Protein AF-A0A1T5MB48-F1 (afdb_monomer_lite)

Structure (mmCIF, N/CA/C/O backbone):
data_AF-A0A1T5MB48-F1
#
_entry.id   AF-A0A1T5MB48-F1
#
loop_
_atom_site.group_PDB
_atom_site.id
_atom_site.type_symbol
_atom_site.label_atom_id
_atom_site.label_alt_id
_atom_site.label_comp_id
_atom_site.label_asym_id
_atom_site.label_entity_id
_atom_site.label_seq_id
_atom_site.pdbx_PDB_ins_code
_atom_site.Cartn_x
_atom_site.Cartn_y
_atom_site.Cartn_z
_atom_site.occupancy
_atom_site.B_iso_or_equiv
_atom_site.auth_seq_id
_atom_site.auth_comp_id
_atom_site.auth_asym_id
_atom_site.auth_atom_id
_atom_site.pdbx_PDB_model_num
ATOM 1 N N . MET A 1 1 ? -22.864 26.742 34.970 1.00 63.12 1 MET A N 1
ATOM 2 C CA . MET A 1 1 ? -22.464 25.331 35.219 1.00 63.12 1 MET A CA 1
ATOM 3 C C . MET A 1 1 ? -23.091 24.310 34.261 1.00 63.12 1 MET A C 1
ATOM 5 O O . MET A 1 1 ? -22.341 23.499 33.738 1.00 63.12 1 MET A O 1
ATOM 9 N N . LYS A 1 2 ? -24.410 24.321 33.979 1.00 73.19 2 LYS A N 1
ATOM 10 C CA . LYS A 1 2 ? -25.044 23.329 33.070 1.00 73.19 2 LYS A CA 1
ATOM 11 C C . LYS A 1 2 ? -24.461 23.319 31.642 1.00 73.19 2 LYS A C 1
ATOM 13 O O . LYS A 1 2 ? -24.183 22.249 31.119 1.00 73.19 2 LYS A O 1
ATOM 18 N N . LYS A 1 3 ? -24.196 24.496 31.056 1.00 76.94 3 LYS A N 1
ATOM 19 C CA . LYS A 1 3 ? -23.585 24.625 29.716 1.00 76.94 3 LYS A CA 1
ATOM 20 C C . LYS A 1 3 ? -22.176 24.015 29.638 1.00 76.94 3 LYS A C 1
ATOM 22 O O . LYS A 1 3 ? -21.885 23.289 28.701 1.00 76.94 3 LYS A O 1
ATOM 27 N N . ILE A 1 4 ? -21.348 24.238 30.665 1.00 86.00 4 ILE A N 1
ATOM 28 C CA . ILE A 1 4 ? -19.992 23.668 30.762 1.00 86.00 4 ILE A CA 1
ATOM 29 C C . ILE A 1 4 ? -20.056 22.140 30.889 1.00 86.00 4 ILE A C 1
ATOM 31 O O . ILE A 1 4 ? -19.347 21.441 30.179 1.00 86.00 4 ILE A O 1
ATOM 35 N N . LYS A 1 5 ? -20.956 21.605 31.728 1.00 85.56 5 LYS A N 1
ATOM 36 C CA . LYS A 1 5 ? -21.165 20.149 31.842 1.00 85.56 5 LYS A CA 1
ATOM 37 C C . LYS A 1 5 ? -21.592 19.520 30.510 1.00 85.56 5 LYS A C 1
ATOM 39 O O . LYS A 1 5 ? -21.078 18.470 30.152 1.00 85.56 5 LYS A O 1
ATOM 44 N N . CYS A 1 6 ? -22.487 20.177 29.770 1.00 90.31 6 CYS A N 1
ATOM 45 C CA . CYS A 1 6 ? -22.918 19.714 28.449 1.00 90.31 6 CYS A CA 1
ATOM 46 C C . CYS A 1 6 ? -21.752 19.683 27.447 1.00 90.31 6 CYS A C 1
ATOM 48 O O . CYS A 1 6 ? -21.583 18.700 26.733 1.00 90.31 6 CYS A O 1
ATOM 50 N N . LEU A 1 7 ? -20.900 20.715 27.458 1.00 92.88 7 LEU A N 1
ATOM 51 C CA . LEU A 1 7 ? -19.705 20.778 26.615 1.00 92.88 7 LEU A CA 1
ATOM 52 C C . LEU A 1 7 ? -18.729 19.626 26.910 1.00 92.88 7 LEU A C 1
ATOM 54 O O . LEU A 1 7 ? -18.236 18.997 25.981 1.00 92.88 7 LEU A O 1
ATOM 58 N N . PHE A 1 8 ? -18.494 19.305 28.187 1.00 93.56 8 PHE A N 1
ATOM 59 C CA . PHE A 1 8 ? -17.654 18.162 28.566 1.00 93.56 8 PHE A CA 1
ATOM 60 C C . PHE A 1 8 ? -18.238 16.823 28.107 1.00 93.56 8 PHE A C 1
ATOM 62 O O . PHE A 1 8 ? -17.498 15.980 27.611 1.00 93.56 8 PHE A O 1
ATOM 69 N N . ILE A 1 9 ? -19.553 16.629 28.233 1.00 94.06 9 ILE A N 1
ATOM 70 C CA . ILE A 1 9 ? -20.221 15.408 27.758 1.00 94.06 9 ILE A CA 1
ATOM 71 C C . ILE A 1 9 ? -20.072 15.273 26.238 1.00 94.06 9 ILE A C 1
ATOM 73 O O . ILE A 1 9 ? -19.702 14.204 25.758 1.00 94.06 9 ILE A O 1
ATOM 77 N N . LEU A 1 10 ? -20.294 16.359 25.491 1.00 95.12 10 LEU A N 1
ATOM 78 C CA . LEU A 1 10 ? -20.080 16.405 24.042 1.00 95.12 10 LEU A CA 1
ATOM 79 C C . LEU A 1 10 ? -18.634 16.069 23.670 1.00 95.12 10 LEU A C 1
ATOM 81 O O . LEU A 1 10 ? -18.414 15.266 22.772 1.00 95.12 10 LEU A O 1
ATOM 85 N N . LEU A 1 11 ? -17.652 16.628 24.382 1.00 95.88 11 LEU A N 1
ATOM 86 C CA . LEU A 1 11 ? -16.237 16.340 24.146 1.00 95.88 11 LEU A CA 1
ATOM 87 C C . LEU A 1 11 ? -15.920 14.853 24.362 1.00 95.88 11 LEU A C 1
ATOM 89 O O . LEU A 1 11 ? -15.302 14.230 23.503 1.00 95.88 11 LEU A O 1
ATOM 93 N N . ILE A 1 12 ? -16.368 14.278 25.483 1.00 95.75 12 ILE A N 1
ATOM 94 C CA . ILE A 1 12 ? -16.168 12.855 25.800 1.00 95.75 12 ILE A CA 1
ATOM 95 C C . ILE A 1 12 ? -16.798 11.979 24.715 1.00 95.75 12 ILE A C 1
ATOM 97 O O . ILE A 1 12 ? -16.170 11.029 24.249 1.00 95.75 12 ILE A O 1
ATOM 101 N N . PHE A 1 13 ? -18.012 12.316 24.279 1.00 96.38 13 PHE A N 1
ATOM 102 C CA . PHE A 1 13 ? -18.705 11.574 23.233 1.00 96.38 13 PHE A CA 1
ATOM 103 C C . PHE A 1 13 ? -17.976 11.656 21.886 1.00 96.38 13 PHE A C 1
ATOM 105 O O . PHE A 1 13 ? -17.786 10.635 21.232 1.00 96.38 13 PHE A O 1
ATOM 112 N N . SER A 1 14 ? -17.490 12.838 21.503 1.00 94.81 14 SER A N 1
ATOM 113 C CA . SER A 1 14 ? -16.680 13.016 20.295 1.00 94.81 14 SER A CA 1
ATOM 114 C C . SER A 1 14 ? -15.390 12.194 20.343 1.00 94.81 14 SER A C 1
ATOM 116 O O . SER A 1 14 ? -15.054 11.532 19.365 1.00 94.81 14 SER A O 1
ATOM 118 N N . ILE A 1 15 ? -14.693 12.170 21.484 1.00 95.69 15 ILE A N 1
ATOM 119 C CA . ILE A 1 15 ? -13.482 11.352 21.666 1.00 95.69 15 ILE A CA 1
ATOM 120 C C . ILE A 1 15 ? -13.813 9.858 21.538 1.00 95.69 15 ILE A C 1
ATOM 122 O O . ILE A 1 15 ? -13.093 9.129 20.857 1.00 95.69 15 ILE A O 1
ATOM 126 N N . LEU A 1 16 ? -14.915 9.403 22.142 1.00 95.38 16 LEU A N 1
ATOM 127 C CA . LEU A 1 16 ? -15.376 8.015 22.039 1.00 95.38 16 LEU A CA 1
ATOM 128 C C . LEU A 1 16 ? -15.724 7.627 20.598 1.00 95.38 16 LEU A C 1
ATOM 130 O O . LEU A 1 16 ? -15.358 6.538 20.162 1.00 95.38 16 LEU A O 1
ATOM 134 N N . LEU A 1 17 ? -16.389 8.510 19.850 1.00 94.75 17 LEU A N 1
ATOM 135 C CA . LEU A 1 17 ? -16.708 8.284 18.441 1.00 94.75 17 LEU A CA 1
ATOM 136 C C . LEU A 1 17 ? -15.447 8.167 17.583 1.00 94.75 17 LEU A C 1
ATOM 138 O O . LEU A 1 17 ? -15.344 7.236 16.787 1.00 94.75 17 LEU A O 1
ATOM 142 N N . VAL A 1 18 ? -14.478 9.067 17.772 1.00 93.00 18 VAL A N 1
ATOM 143 C CA . VAL A 1 18 ? -13.187 9.012 17.067 1.00 93.00 18 VAL A CA 1
ATOM 144 C C . VAL A 1 18 ? -12.454 7.716 17.403 1.00 93.00 18 VAL A C 1
ATOM 146 O O . VAL A 1 18 ? -11.999 7.013 16.502 1.00 93.00 18 VAL A O 1
ATOM 149 N N . TYR A 1 19 ? -12.402 7.348 18.685 1.00 92.06 19 TYR A N 1
ATOM 150 C CA . TYR A 1 19 ? -11.792 6.096 19.124 1.00 92.06 19 TYR A CA 1
ATOM 151 C C . TYR A 1 19 ? -12.468 4.876 18.487 1.00 92.06 19 TYR A C 1
ATOM 153 O O . TYR A 1 19 ? -11.786 3.977 17.992 1.00 92.06 19 TYR A O 1
ATOM 161 N N . PHE A 1 20 ? -13.802 4.843 18.473 1.00 91.44 20 PHE A N 1
ATOM 162 C CA . PHE A 1 20 ? -14.561 3.740 17.895 1.00 91.44 20 PHE A CA 1
ATOM 163 C C . PHE A 1 20 ? -14.353 3.638 16.380 1.00 91.44 20 PHE A C 1
ATOM 165 O O . PHE A 1 20 ? -14.173 2.540 15.848 1.00 91.44 20 PHE A O 1
ATOM 172 N N . TYR A 1 21 ? -14.318 4.777 15.691 1.00 90.50 21 TYR A N 1
ATOM 173 C CA . TYR A 1 21 ? -14.045 4.830 14.264 1.00 90.50 21 TYR A CA 1
ATOM 174 C C . TYR A 1 21 ? -12.657 4.269 13.933 1.00 90.50 21 TYR A C 1
ATOM 176 O O . TYR A 1 21 ? -12.562 3.297 13.181 1.00 90.50 21 TYR A O 1
ATOM 184 N N . GLU A 1 22 ? -11.606 4.818 14.549 1.00 86.75 22 GLU A N 1
ATOM 185 C CA . GLU A 1 22 ? -10.210 4.453 14.268 1.00 86.75 22 GLU A CA 1
ATOM 186 C C . GLU A 1 22 ? -9.898 2.992 14.640 1.00 86.75 22 GLU A C 1
ATOM 188 O O . GLU A 1 22 ? -9.093 2.344 13.976 1.00 86.75 22 GLU A O 1
ATOM 193 N N . ASN A 1 23 ? -10.556 2.424 15.6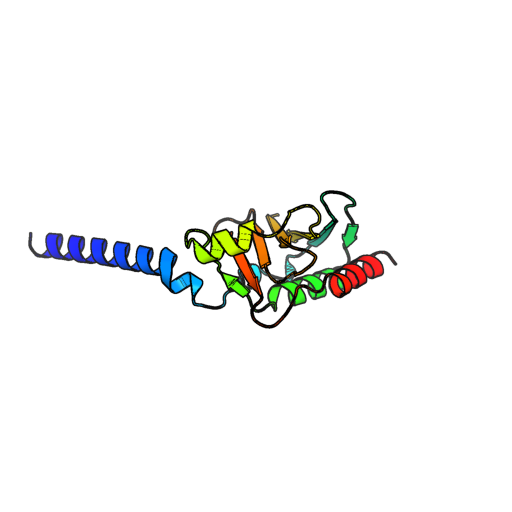61 1.00 86.19 23 ASN A N 1
ATOM 194 C CA . ASN A 1 23 ? -10.279 1.051 16.108 1.00 86.19 23 ASN A CA 1
ATOM 195 C C . ASN A 1 23 ? -11.183 -0.024 15.483 1.00 86.19 23 ASN A C 1
ATOM 197 O O . ASN A 1 23 ? -10.782 -1.194 15.420 1.00 86.19 23 ASN A O 1
ATOM 201 N N . HIS A 1 24 ? -12.384 0.333 15.016 1.00 86.19 24 HIS A N 1
ATOM 202 C CA . HIS A 1 24 ? -13.377 -0.644 14.559 1.00 86.19 24 HIS A CA 1
ATOM 203 C C . HIS A 1 24 ? -13.890 -0.375 13.149 1.00 86.19 24 HIS A C 1
ATOM 205 O O . HIS A 1 24 ? -13.757 -1.255 12.299 1.00 86.19 24 HIS A O 1
ATOM 211 N N . ILE A 1 25 ? -14.474 0.801 12.903 1.00 87.88 25 ILE A N 1
ATOM 212 C CA . ILE A 1 25 ? -15.168 1.092 11.639 1.00 87.88 25 ILE A CA 1
ATOM 213 C C . ILE A 1 25 ? -14.175 1.191 10.480 1.00 87.88 25 ILE A C 1
ATOM 215 O O . ILE A 1 25 ? -14.426 0.614 9.425 1.00 87.88 25 ILE A O 1
ATOM 219 N N . TYR A 1 26 ? -13.035 1.854 10.691 1.00 88.38 26 TYR A N 1
ATOM 220 C CA . TYR A 1 26 ? -12.006 2.061 9.668 1.00 88.38 26 TYR A CA 1
ATOM 221 C C . TYR A 1 26 ? -11.614 0.759 8.951 1.00 88.38 26 TYR A C 1
ATOM 223 O O . TYR A 1 26 ? -11.570 0.695 7.728 1.00 88.38 26 TYR A O 1
ATOM 231 N N . TYR A 1 27 ? -11.439 -0.325 9.708 1.00 88.88 27 TYR A N 1
ATOM 232 C CA . TYR A 1 27 ? -11.018 -1.628 9.184 1.00 88.88 27 TYR A CA 1
ATOM 233 C C . TYR A 1 27 ? -12.111 -2.410 8.434 1.00 88.88 27 TYR A C 1
ATOM 235 O O . TYR A 1 27 ? -11.866 -3.524 7.967 1.00 88.88 27 TYR A O 1
ATOM 243 N N . LEU A 1 28 ? -13.331 -1.876 8.351 1.00 87.94 28 LEU A N 1
ATOM 244 C CA . LEU A 1 28 ? -14.438 -2.475 7.601 1.00 87.94 28 LEU A CA 1
ATOM 245 C C . LEU A 1 28 ? -14.596 -1.860 6.205 1.00 87.94 28 LEU A C 1
ATOM 247 O O . LEU A 1 28 ? -15.196 -2.489 5.333 1.00 87.94 28 LEU A O 1
ATOM 251 N N . ILE A 1 29 ? -14.052 -0.663 5.987 1.00 89.94 29 ILE A N 1
ATOM 252 C CA . ILE A 1 29 ? -14.231 0.118 4.764 1.00 89.94 29 ILE A CA 1
ATOM 253 C C . ILE A 1 29 ? -13.032 -0.136 3.833 1.00 89.94 29 ILE A C 1
ATOM 255 O O . ILE A 1 29 ? -11.892 -0.041 4.288 1.00 89.94 29 ILE A O 1
ATOM 259 N N . PRO A 1 30 ? -13.243 -0.485 2.548 1.00 92.81 30 PRO A N 1
ATOM 260 C CA . PRO A 1 30 ? -12.163 -0.493 1.567 1.00 92.81 30 PRO A CA 1
ATOM 261 C C . PRO A 1 30 ? -11.521 0.893 1.450 1.00 92.81 30 PRO A C 1
ATOM 263 O O . PRO A 1 30 ? -12.221 1.895 1.324 1.00 92.81 30 PRO A O 1
ATOM 266 N N . TYR A 1 31 ? -10.198 0.947 1.522 1.00 93.06 31 TYR A N 1
ATOM 267 C CA . TYR A 1 31 ? -9.430 2.182 1.500 1.00 93.06 31 TYR A CA 1
ATOM 268 C C . TYR A 1 31 ? -8.006 1.898 1.021 1.00 93.06 31 TYR A C 1
ATOM 270 O O . TYR A 1 31 ? -7.309 1.062 1.606 1.00 93.06 31 TYR A O 1
ATOM 278 N N . ASN A 1 32 ? -7.582 2.612 -0.025 1.00 94.38 32 ASN A N 1
ATOM 279 C CA . ASN A 1 32 ? -6.213 2.607 -0.514 1.00 94.38 32 ASN A CA 1
ATOM 280 C C . ASN A 1 32 ? -5.550 3.956 -0.173 1.00 94.38 32 ASN A C 1
ATOM 282 O O . ASN A 1 32 ? -5.955 4.985 -0.712 1.00 94.38 32 ASN A O 1
ATOM 286 N N . PRO A 1 33 ? -4.517 3.994 0.688 1.00 93.50 33 PRO A N 1
ATOM 287 C CA . PRO A 1 33 ? -3.887 5.255 1.089 1.00 93.50 33 PRO A CA 1
ATOM 288 C C . PRO A 1 33 ? -3.161 5.966 -0.068 1.00 93.50 33 PRO A C 1
ATOM 290 O O . PRO A 1 33 ? -2.805 7.137 0.049 1.00 93.50 33 PRO A O 1
ATOM 293 N N . LEU A 1 34 ? -2.944 5.286 -1.200 1.00 93.88 34 LEU A N 1
ATOM 294 C CA . LEU A 1 34 ? -2.374 5.890 -2.404 1.00 93.88 34 LEU A CA 1
ATOM 295 C C . LEU A 1 34 ? -3.354 6.830 -3.122 1.00 93.88 34 LEU A C 1
ATOM 297 O O . LEU A 1 34 ? -2.909 7.651 -3.921 1.00 93.88 34 LEU A O 1
ATOM 301 N N . ASP A 1 35 ? -4.658 6.752 -2.833 1.00 92.69 35 ASP A N 1
ATOM 302 C CA . ASP A 1 35 ? -5.666 7.628 -3.444 1.00 92.69 35 ASP A CA 1
ATOM 303 C C . ASP A 1 35 ? -5.498 9.105 -3.080 1.00 92.69 35 ASP A C 1
ATOM 305 O O . ASP A 1 35 ? -5.943 9.983 -3.819 1.00 92.69 35 ASP A O 1
ATOM 309 N N . GLU A 1 36 ? -4.823 9.379 -1.966 1.00 88.31 36 GLU A N 1
ATOM 310 C CA . GLU A 1 36 ? -4.531 10.726 -1.469 1.00 88.31 36 GLU A CA 1
ATOM 311 C C . GLU A 1 36 ? -3.253 11.328 -2.081 1.00 88.31 36 GLU A C 1
ATOM 313 O O . GLU A 1 36 ? -2.793 12.403 -1.669 1.00 88.31 36 GLU A O 1
ATOM 318 N N . LEU A 1 37 ? -2.623 10.615 -3.016 1.00 90.69 37 LEU A N 1
ATOM 319 C CA . LEU A 1 37 ? -1.369 11.013 -3.637 1.00 90.69 37 LEU A CA 1
ATOM 320 C C . LEU A 1 37 ? -1.577 11.419 -5.093 1.00 90.69 37 LEU A C 1
ATOM 322 O O . LEU A 1 37 ? -2.378 10.840 -5.827 1.00 90.69 37 LEU A O 1
ATOM 326 N N . ASP A 1 38 ? -0.800 12.415 -5.500 1.00 84.94 38 ASP A N 1
ATOM 327 C CA . ASP A 1 38 ? -0.786 12.917 -6.863 1.00 84.94 38 ASP A CA 1
ATOM 328 C C . ASP A 1 38 ? 0.238 12.142 -7.701 1.00 84.94 38 ASP A C 1
ATOM 330 O O . ASP A 1 38 ? 1.436 12.143 -7.392 1.00 84.94 38 ASP A O 1
ATOM 334 N N . SER A 1 39 ? -0.242 11.492 -8.764 1.00 82.06 39 SER A N 1
ATOM 335 C CA . SER A 1 39 ? 0.593 10.752 -9.713 1.00 82.06 39 SER A CA 1
ATOM 336 C C . SER A 1 39 ? 1.591 11.642 -10.436 1.00 82.06 39 SER A C 1
ATOM 338 O O . SER A 1 39 ? 2.670 11.168 -10.785 1.00 82.06 39 SER A O 1
ATOM 340 N N . ASP A 1 40 ? 1.260 12.915 -10.633 1.00 81.94 40 ASP A N 1
ATOM 341 C CA . ASP A 1 40 ? 2.058 13.837 -11.444 1.00 81.94 40 ASP A CA 1
ATOM 342 C C . ASP A 1 40 ? 3.348 14.235 -10.723 1.00 81.94 40 ASP A C 1
ATOM 344 O O . ASP A 1 40 ? 4.327 14.658 -11.335 1.00 81.94 40 ASP A O 1
ATOM 348 N N . THR A 1 41 ? 3.374 14.029 -9.405 1.00 84.94 41 THR A N 1
ATOM 349 C CA . THR A 1 41 ? 4.554 14.251 -8.570 1.00 84.94 41 THR A CA 1
ATOM 350 C C . THR A 1 41 ? 5.448 13.017 -8.455 1.00 84.94 41 THR A C 1
ATOM 352 O O . THR A 1 41 ? 6.483 13.093 -7.798 1.00 84.94 41 THR A O 1
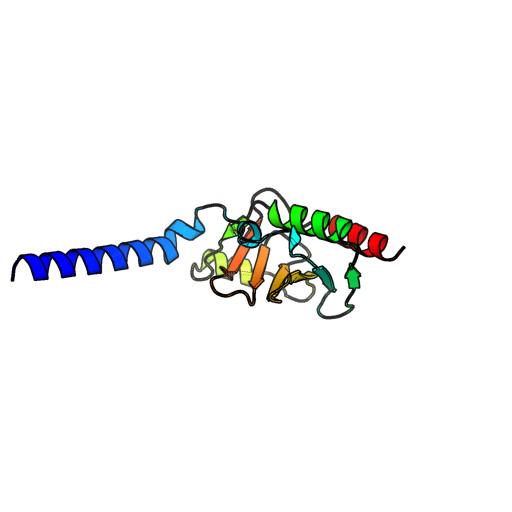ATOM 355 N N . LEU A 1 42 ? 5.091 11.876 -9.061 1.00 88.19 42 LEU A N 1
ATOM 356 C CA . LEU A 1 42 ? 5.891 10.653 -9.000 1.00 88.19 42 LEU A CA 1
ATOM 357 C C . LEU A 1 42 ? 7.116 10.742 -9.915 1.00 88.19 42 LEU A C 1
ATOM 359 O O . LEU A 1 42 ? 7.015 10.794 -11.138 1.00 88.19 42 LEU A O 1
ATOM 363 N N . VAL A 1 43 ? 8.294 10.657 -9.310 1.00 86.69 43 VAL A N 1
ATOM 364 C CA . VAL A 1 43 ? 9.577 10.815 -9.997 1.00 86.69 43 VAL A CA 1
ATOM 365 C C . VAL A 1 43 ? 10.191 9.464 -10.342 1.00 86.69 43 VAL A C 1
ATOM 367 O O . VAL A 1 43 ? 10.636 9.245 -11.466 1.00 86.69 43 VAL A O 1
ATOM 370 N N . THR A 1 44 ? 10.259 8.549 -9.373 1.00 88.06 44 THR A N 1
ATOM 371 C CA . THR A 1 44 ? 10.980 7.277 -9.537 1.00 88.06 44 THR A CA 1
ATOM 372 C C . THR A 1 44 ? 10.255 6.134 -8.842 1.00 88.06 44 THR A C 1
ATOM 374 O O . THR A 1 44 ? 9.803 6.275 -7.706 1.00 88.06 44 THR A O 1
ATOM 377 N N . CYS A 1 45 ? 10.215 4.972 -9.496 1.00 88.69 45 CYS A N 1
ATOM 378 C CA . CYS A 1 45 ? 9.812 3.712 -8.882 1.00 88.69 45 CYS A CA 1
ATOM 379 C C . CYS A 1 45 ? 11.033 2.803 -8.703 1.00 88.69 45 CYS A C 1
ATOM 381 O O . CYS A 1 45 ? 11.771 2.538 -9.653 1.00 88.69 45 CYS A O 1
ATOM 383 N N . TYR A 1 46 ? 11.243 2.311 -7.487 1.00 88.00 46 TYR A N 1
ATOM 384 C CA . TYR A 1 46 ? 12.283 1.353 -7.127 1.00 88.00 46 TYR A CA 1
ATOM 385 C C . TYR A 1 46 ? 11.650 0.020 -6.736 1.00 88.00 46 TYR A C 1
ATOM 387 O O . TYR A 1 46 ? 10.658 0.010 -6.014 1.00 88.00 46 TYR A O 1
ATOM 395 N N . VAL A 1 47 ? 12.277 -1.086 -7.127 1.00 85.94 47 VAL A N 1
ATOM 396 C CA . VAL A 1 47 ? 11.917 -2.443 -6.699 1.00 85.94 47 VAL A CA 1
ATOM 397 C C . VAL A 1 47 ? 13.101 -3.111 -6.029 1.00 85.94 47 VAL A C 1
ATOM 399 O O . VAL A 1 47 ? 14.242 -2.961 -6.475 1.00 85.94 47 VAL A O 1
ATOM 402 N N . ARG A 1 48 ? 12.814 -3.841 -4.953 1.00 82.94 48 ARG A N 1
ATOM 403 C CA . ARG A 1 48 ? 13.740 -4.732 -4.256 1.00 82.94 48 ARG A CA 1
ATOM 404 C C . ARG A 1 48 ? 13.100 -6.097 -4.073 1.00 82.94 48 ARG A C 1
ATOM 406 O O . ARG A 1 48 ? 11.903 -6.180 -3.799 1.00 82.94 48 ARG A O 1
ATOM 413 N N . VAL A 1 49 ? 13.917 -7.140 -4.164 1.00 76.56 49 VAL A N 1
ATOM 414 C CA . VAL A 1 49 ? 13.510 -8.520 -3.889 1.00 76.56 49 VAL A CA 1
ATOM 415 C C . VAL A 1 49 ? 14.376 -9.025 -2.746 1.00 76.56 49 VAL A C 1
ATOM 417 O O . VAL A 1 49 ? 15.592 -9.087 -2.877 1.00 76.56 49 VAL A O 1
ATOM 420 N N . ASN A 1 50 ? 13.775 -9.357 -1.606 1.00 70.75 50 ASN A N 1
ATOM 421 C CA . ASN A 1 50 ? 14.490 -9.875 -0.426 1.00 70.75 50 ASN A CA 1
ATOM 422 C C . ASN A 1 50 ? 15.559 -8.918 0.122 1.00 70.75 50 ASN A C 1
ATOM 424 O O . ASN A 1 50 ? 16.590 -9.350 0.624 1.00 70.75 50 ASN A O 1
ATOM 428 N N . GLY A 1 51 ? 15.353 -7.608 -0.028 1.00 65.38 51 GLY A N 1
ATOM 429 C CA . GLY A 1 51 ? 16.343 -6.595 0.349 1.00 65.38 51 GLY A CA 1
ATOM 430 C C . GLY A 1 51 ? 17.496 -6.417 -0.649 1.00 65.38 51 GLY A C 1
ATOM 431 O O . GLY A 1 51 ? 18.093 -5.338 -0.666 1.00 65.38 51 GLY A O 1
ATOM 432 N N . ASP A 1 52 ? 17.726 -7.386 -1.536 1.00 59.94 52 ASP A N 1
ATOM 433 C CA . ASP A 1 52 ? 18.778 -7.371 -2.548 1.00 59.94 52 ASP A CA 1
ATOM 434 C C . ASP A 1 52 ? 18.248 -6.998 -3.945 1.00 59.94 52 ASP A C 1
ATOM 436 O O . ASP A 1 52 ? 17.063 -7.096 -4.261 1.00 59.94 52 ASP A O 1
ATOM 440 N N . SER A 1 53 ? 19.155 -6.519 -4.801 1.00 59.34 53 SER A N 1
ATOM 441 C CA . SER A 1 53 ? 18.888 -6.058 -6.176 1.00 59.34 53 SER A CA 1
ATOM 442 C C . SER A 1 53 ? 17.885 -4.901 -6.285 1.00 59.34 53 SER A C 1
ATOM 444 O O . SER A 1 53 ? 16.676 -5.078 -6.411 1.00 59.34 53 SER A O 1
ATOM 446 N N . LYS A 1 54 ? 18.410 -3.669 -6.308 1.00 71.75 54 LYS A N 1
ATOM 447 C CA . LYS A 1 54 ? 17.619 -2.456 -6.552 1.00 71.75 54 LYS A CA 1
ATOM 448 C C . LYS A 1 54 ? 17.491 -2.208 -8.054 1.00 71.75 54 LYS A C 1
ATOM 450 O O . LYS A 1 54 ? 18.403 -1.653 -8.665 1.00 71.75 54 LYS A O 1
ATOM 455 N N . ILE A 1 55 ? 16.353 -2.565 -8.638 1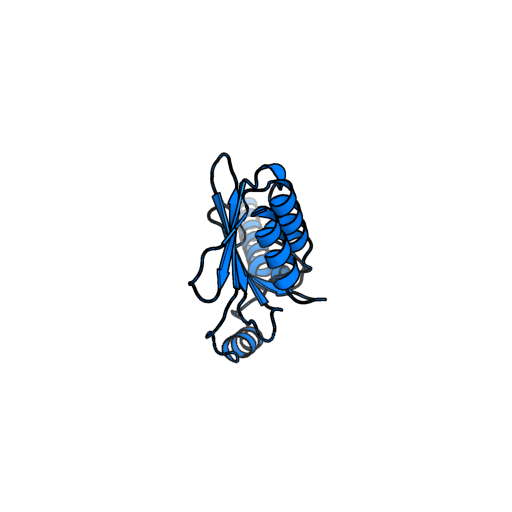.00 80.25 55 ILE A N 1
ATOM 456 C CA . ILE A 1 55 ? 15.997 -2.123 -9.990 1.00 80.25 55 ILE A CA 1
ATOM 457 C C . ILE A 1 55 ? 15.167 -0.839 -9.872 1.00 80.25 55 ILE A C 1
ATOM 459 O O . ILE A 1 55 ? 14.441 -0.655 -8.896 1.00 80.25 55 ILE A O 1
ATOM 463 N N . LYS A 1 56 ? 15.309 0.095 -10.817 1.00 85.31 56 LYS A N 1
ATOM 464 C CA . LYS A 1 56 ? 14.567 1.360 -10.815 1.00 85.31 56 LYS A CA 1
ATOM 465 C C . LYS A 1 56 ? 14.091 1.750 -12.207 1.00 85.31 56 LYS A C 1
ATOM 467 O O . LYS A 1 56 ? 14.801 1.488 -13.174 1.00 85.31 56 LYS A O 1
ATOM 472 N N . SER A 1 57 ? 12.935 2.403 -12.263 1.00 83.88 57 SER A N 1
ATOM 473 C CA . SER A 1 57 ? 12.399 3.071 -13.447 1.00 83.88 57 SER A CA 1
ATOM 474 C C . SER A 1 57 ? 12.399 4.582 -13.228 1.00 83.88 57 SER A C 1
ATOM 476 O O . SER A 1 57 ? 11.826 5.090 -12.259 1.00 83.88 57 SER A O 1
ATOM 478 N N . HIS A 1 58 ? 13.037 5.298 -14.151 1.00 84.00 58 HIS A N 1
ATOM 479 C CA . HIS A 1 58 ? 12.954 6.757 -14.265 1.00 84.00 58 HIS A CA 1
ATOM 480 C C . HIS A 1 58 ? 12.031 7.194 -15.409 1.00 84.00 58 HIS A C 1
ATOM 482 O O . HIS A 1 58 ? 11.883 8.388 -15.644 1.00 84.00 58 HIS A O 1
ATOM 488 N N . ASN A 1 59 ? 11.424 6.246 -16.130 1.00 90.00 59 ASN A N 1
ATOM 489 C CA . ASN A 1 59 ? 10.509 6.554 -17.219 1.00 90.00 59 ASN A CA 1
ATOM 490 C C . ASN A 1 59 ? 9.171 7.046 -16.629 1.00 90.00 59 ASN A C 1
ATOM 492 O O . ASN A 1 59 ? 8.509 6.267 -15.935 1.00 90.00 59 ASN A O 1
ATOM 496 N N . PRO A 1 60 ? 8.749 8.297 -16.896 1.00 87.56 60 PRO A N 1
ATOM 497 C CA . PRO A 1 60 ? 7.535 8.853 -16.300 1.00 87.56 60 PRO A CA 1
ATOM 498 C C . PRO A 1 60 ? 6.264 8.081 -16.670 1.00 87.56 60 PRO A C 1
ATOM 500 O O . PRO A 1 60 ? 5.411 7.869 -15.813 1.00 87.56 60 PRO A O 1
ATOM 503 N N . ASN A 1 61 ? 6.160 7.590 -17.911 1.00 90.50 61 ASN A N 1
ATOM 504 C CA . ASN A 1 61 ? 4.994 6.830 -18.369 1.00 90.50 61 ASN A CA 1
ATOM 505 C C . ASN A 1 61 ? 4.889 5.491 -17.635 1.00 90.50 61 ASN A C 1
ATOM 507 O O . ASN A 1 61 ? 3.824 5.147 -17.124 1.00 90.50 61 ASN A O 1
ATOM 511 N N . ASN A 1 62 ? 5.999 4.759 -17.520 1.00 91.06 62 ASN A N 1
ATOM 512 C CA . ASN A 1 62 ? 6.006 3.485 -16.801 1.00 91.06 62 ASN A CA 1
ATOM 513 C C . ASN A 1 62 ? 5.748 3.712 -15.309 1.00 91.06 62 ASN A C 1
ATOM 515 O O . ASN A 1 62 ? 4.963 2.983 -14.713 1.00 91.06 62 ASN A O 1
ATOM 519 N N . ASN A 1 63 ? 6.321 4.760 -14.714 1.00 90.81 63 ASN A N 1
ATOM 520 C CA . ASN A 1 63 ? 6.059 5.115 -13.320 1.00 90.81 63 ASN A CA 1
ATOM 521 C C . ASN A 1 63 ? 4.575 5.436 -13.084 1.00 90.81 63 ASN A C 1
ATOM 523 O O . ASN A 1 63 ? 3.992 4.927 -12.126 1.00 90.81 63 ASN A O 1
ATOM 527 N N . ALA A 1 64 ? 3.941 6.198 -13.980 1.00 90.81 64 ALA A N 1
ATOM 528 C CA . ALA A 1 64 ? 2.512 6.494 -13.913 1.00 90.81 64 ALA A CA 1
ATOM 529 C C . ALA A 1 64 ? 1.651 5.225 -14.034 1.00 90.81 64 ALA A C 1
ATOM 531 O O . ALA A 1 64 ? 0.693 5.060 -13.279 1.00 90.81 64 ALA A O 1
ATOM 532 N N . LEU A 1 65 ? 2.007 4.297 -14.931 1.00 93.19 65 LEU A N 1
ATOM 533 C CA . LEU A 1 65 ? 1.317 3.010 -15.078 1.00 93.19 65 LEU A CA 1
ATOM 534 C C . LEU A 1 65 ? 1.453 2.132 -13.830 1.00 93.19 65 LEU A C 1
ATOM 536 O O . LEU A 1 65 ? 0.459 1.561 -13.377 1.00 93.19 65 LEU A O 1
ATOM 540 N N . ILE A 1 66 ? 2.654 2.054 -13.254 1.00 91.88 66 ILE A N 1
ATOM 541 C CA . ILE A 1 66 ? 2.920 1.302 -12.021 1.00 91.88 66 ILE A CA 1
ATOM 542 C C . ILE A 1 66 ? 2.112 1.891 -10.865 1.00 91.88 66 ILE A C 1
ATOM 544 O O . ILE A 1 66 ? 1.419 1.167 -10.154 1.00 91.88 66 ILE A O 1
ATOM 548 N N . PHE A 1 67 ? 2.153 3.211 -10.688 1.00 93.06 67 PHE A N 1
ATOM 549 C CA . PHE A 1 67 ? 1.424 3.863 -9.609 1.00 93.06 67 PHE A CA 1
ATOM 550 C C . PHE A 1 67 ? -0.087 3.751 -9.774 1.00 93.06 67 PHE A C 1
ATOM 552 O O . PHE A 1 67 ? -0.776 3.433 -8.809 1.00 93.06 67 PHE A O 1
ATOM 559 N N . LYS A 1 68 ? -0.605 3.917 -10.996 1.00 93.56 68 LYS A N 1
ATOM 560 C CA . LYS A 1 68 ? -2.023 3.697 -11.300 1.00 93.56 68 LYS A CA 1
ATOM 561 C C . LYS A 1 68 ? -2.451 2.272 -10.962 1.00 93.56 68 LYS A C 1
ATOM 563 O O . LYS A 1 68 ? -3.514 2.083 -10.380 1.00 93.56 68 LYS A O 1
ATOM 568 N N . TYR A 1 69 ? -1.629 1.283 -11.300 1.00 93.81 69 TYR A N 1
ATOM 569 C CA . TYR A 1 69 ? -1.888 -0.107 -10.947 1.00 93.81 69 TYR A CA 1
ATOM 570 C C . TYR A 1 69 ? -1.969 -0.303 -9.424 1.00 93.81 69 TYR A C 1
ATOM 572 O O . TYR A 1 69 ? -2.982 -0.792 -8.931 1.00 93.81 69 TYR A O 1
ATOM 580 N N . LEU A 1 70 ? -0.960 0.158 -8.676 1.00 93.06 70 LEU A N 1
ATOM 581 C CA . LEU A 1 70 ? -0.908 0.028 -7.212 1.00 93.06 70 LEU A CA 1
ATOM 582 C C . LEU A 1 70 ? -2.052 0.781 -6.512 1.00 93.06 70 LEU A C 1
ATOM 584 O O . LEU A 1 70 ? -2.625 0.292 -5.538 1.00 93.06 70 LEU A O 1
ATOM 588 N N . ARG A 1 71 ? -2.409 1.963 -7.021 1.00 93.88 71 ARG A N 1
ATOM 589 C CA . ARG A 1 71 ? -3.523 2.782 -6.528 1.00 93.88 71 ARG A CA 1
ATOM 590 C C . ARG A 1 71 ? -4.884 2.126 -6.770 1.00 93.88 71 ARG A C 1
ATOM 592 O O . ARG A 1 71 ? -5.768 2.229 -5.931 1.00 93.88 71 ARG A O 1
ATOM 599 N N . ASN A 1 72 ? -5.045 1.409 -7.877 1.00 94.44 72 ASN A N 1
ATOM 600 C CA . ASN A 1 72 ? -6.306 0.749 -8.215 1.00 94.44 72 ASN A CA 1
ATOM 601 C C . ASN A 1 72 ? -6.514 -0.595 -7.500 1.00 94.44 72 ASN A C 1
ATOM 603 O O . ASN A 1 72 ? -7.552 -1.227 -7.692 1.00 94.44 72 ASN A O 1
ATOM 607 N N . LEU A 1 73 ? -5.558 -1.046 -6.680 1.00 93.19 73 LEU A N 1
ATOM 608 C CA . LEU A 1 73 ? -5.754 -2.227 -5.847 1.00 93.19 73 LEU A CA 1
ATOM 609 C C . LEU A 1 73 ? -6.896 -1.986 -4.856 1.00 93.19 73 LEU A C 1
ATOM 611 O O . LEU A 1 73 ? -6.922 -0.986 -4.135 1.00 93.19 73 LEU A O 1
ATOM 615 N N . ASN A 1 74 ? -7.820 -2.941 -4.787 1.00 94.75 74 ASN A N 1
ATOM 616 C CA . ASN A 1 74 ? -8.930 -2.909 -3.848 1.00 94.75 74 ASN A CA 1
ATOM 617 C C . ASN A 1 74 ? -8.460 -3.374 -2.467 1.00 94.75 74 ASN A C 1
ATOM 619 O O . ASN A 1 74 ? -8.410 -4.573 -2.164 1.00 94.75 74 ASN A O 1
ATOM 623 N N . LEU A 1 75 ? -8.067 -2.405 -1.647 1.00 94.62 75 LEU A N 1
ATOM 624 C CA . LEU A 1 75 ? -7.454 -2.638 -0.348 1.00 94.62 75 LEU A CA 1
ATOM 625 C C . LEU A 1 75 ? -8.463 -2.504 0.788 1.00 94.62 75 LEU A C 1
ATOM 627 O O . LEU A 1 75 ? -9.292 -1.600 0.807 1.00 94.62 75 LEU A O 1
ATOM 631 N N . ARG A 1 76 ? -8.346 -3.371 1.794 1.00 93.88 76 ARG A N 1
ATOM 632 C CA . ARG A 1 76 ? -8.993 -3.206 3.099 1.00 93.88 76 ARG A CA 1
ATOM 633 C C . ARG A 1 76 ? -7.938 -3.086 4.192 1.00 93.88 76 ARG A C 1
ATOM 635 O O . ARG A 1 76 ? -7.103 -3.989 4.288 1.00 93.88 76 ARG A O 1
ATOM 642 N N . PRO A 1 77 ? -7.998 -2.064 5.060 1.00 93.31 77 PRO A N 1
ATOM 643 C CA . PRO A 1 77 ? -7.109 -1.980 6.208 1.00 93.31 77 PRO A CA 1
ATOM 644 C C . PRO A 1 77 ? -7.252 -3.201 7.124 1.00 93.31 77 PRO A C 1
ATOM 646 O O . PRO A 1 77 ? -8.354 -3.693 7.382 1.00 93.31 77 PRO A O 1
ATOM 649 N N . LEU A 1 78 ? -6.137 -3.671 7.672 1.00 89.50 78 LEU A N 1
ATOM 650 C CA . LEU A 1 78 ? -6.084 -4.810 8.580 1.00 89.50 78 LEU A CA 1
ATOM 651 C C . LEU A 1 78 ? -5.747 -4.378 9.996 1.00 89.50 78 LEU A C 1
ATOM 653 O O . LEU A 1 78 ? -4.684 -3.828 10.273 1.00 89.50 78 LEU A O 1
ATOM 657 N N . ASN A 1 79 ? -6.637 -4.724 10.921 1.00 87.94 79 ASN A N 1
ATOM 658 C CA . ASN A 1 79 ? -6.384 -4.532 12.338 1.00 87.94 79 ASN A CA 1
ATOM 659 C C . ASN A 1 79 ? -5.600 -5.728 12.891 1.00 87.94 79 ASN A C 1
ATOM 661 O O . ASN A 1 79 ? -6.199 -6.770 13.179 1.00 87.94 79 ASN A O 1
ATOM 665 N N . LEU A 1 80 ? -4.285 -5.579 13.061 1.00 83.00 80 LEU A N 1
ATOM 666 C CA . LEU A 1 80 ? -3.435 -6.607 13.674 1.00 83.00 80 LEU A CA 1
ATOM 667 C C . LEU A 1 80 ? -3.602 -6.720 15.202 1.00 83.00 80 LEU A C 1
ATOM 669 O O . LEU A 1 80 ? -3.114 -7.683 15.789 1.00 83.00 80 LEU A O 1
ATOM 673 N N . ASN A 1 81 ? -4.353 -5.822 15.854 1.00 81.19 81 ASN A N 1
ATOM 674 C CA . ASN A 1 81 ? -4.728 -5.992 17.265 1.00 81.19 81 ASN A CA 1
ATOM 675 C C . ASN A 1 81 ? -5.778 -7.102 17.443 1.00 81.19 81 ASN A C 1
ATOM 677 O O . ASN A 1 81 ? -5.934 -7.647 18.537 1.00 81.19 81 ASN A O 1
ATOM 681 N N . LYS A 1 82 ? -6.493 -7.483 16.373 1.00 81.56 82 LYS A N 1
ATOM 682 C CA . LYS A 1 82 ? -7.385 -8.647 16.390 1.00 81.56 82 LYS A CA 1
ATOM 683 C C . LYS A 1 82 ? -6.560 -9.925 16.263 1.00 81.56 82 LYS A C 1
ATOM 685 O O . LYS A 1 82 ? -5.913 -10.150 15.241 1.00 81.56 82 LYS A O 1
ATOM 690 N N . LYS A 1 83 ? -6.654 -10.794 17.276 1.00 81.06 83 LYS A N 1
ATOM 691 C CA . LYS A 1 83 ? -5.917 -12.066 17.352 1.00 81.06 83 LYS A CA 1
ATOM 692 C C . LYS A 1 83 ? -6.020 -12.897 16.067 1.00 81.06 83 LYS A C 1
ATOM 694 O O . LYS A 1 83 ? -5.003 -13.356 15.578 1.00 81.06 83 LYS A O 1
ATOM 699 N N . GLU A 1 84 ? -7.208 -13.021 15.477 1.00 82.62 84 GLU A N 1
ATOM 700 C CA . GLU A 1 84 ? -7.403 -13.782 14.232 1.00 82.62 84 GLU A CA 1
ATOM 701 C C . GLU A 1 84 ? -6.552 -13.255 13.064 1.00 82.62 84 GLU A C 1
ATOM 703 O O . GLU A 1 84 ? -5.943 -14.037 12.335 1.00 82.62 84 GLU A O 1
ATOM 708 N N . ASN A 1 85 ? -6.487 -11.932 12.894 1.00 80.06 85 ASN A N 1
ATOM 709 C CA . ASN A 1 85 ? -5.688 -11.312 11.838 1.00 80.06 85 ASN A CA 1
ATOM 710 C C . ASN A 1 85 ? -4.199 -11.502 12.107 1.00 80.06 85 ASN A C 1
ATOM 712 O O . ASN A 1 85 ? -3.457 -11.862 11.200 1.00 80.06 85 ASN A O 1
ATOM 716 N N . ARG A 1 86 ? -3.778 -11.315 13.361 1.00 80.19 86 ARG A N 1
ATOM 717 C CA . ARG A 1 86 ? -2.392 -11.527 13.783 1.00 80.19 86 ARG A CA 1
ATOM 718 C C . ARG A 1 86 ? -1.950 -12.973 13.579 1.00 80.19 86 ARG A C 1
ATOM 720 O O . ARG A 1 86 ? -0.870 -13.213 13.060 1.00 80.19 86 ARG A O 1
ATOM 727 N N . ASP A 1 87 ? -2.786 -13.935 13.944 1.00 78.12 87 ASP A N 1
ATOM 728 C CA . ASP A 1 87 ? -2.458 -15.354 13.835 1.00 78.12 87 ASP A CA 1
ATOM 729 C C . ASP A 1 87 ? -2.429 -15.805 12.363 1.00 78.12 87 ASP A C 1
ATOM 731 O O . ASP A 1 87 ? -1.609 -16.643 12.002 1.00 78.12 87 ASP A O 1
ATOM 735 N N . LYS A 1 88 ? -3.273 -15.234 11.486 1.00 74.00 88 LYS A N 1
ATOM 736 C CA . LYS A 1 88 ? -3.132 -15.405 10.026 1.00 74.00 88 LYS A CA 1
ATOM 737 C C . LYS A 1 88 ? -1.823 -14.801 9.526 1.00 74.00 88 LYS A C 1
ATOM 739 O O . LYS A 1 88 ? -1.168 -15.410 8.692 1.00 74.00 88 LYS A O 1
ATOM 744 N N . PHE A 1 89 ? -1.444 -13.648 10.071 1.00 70.62 89 PHE A N 1
ATOM 745 C CA . PHE A 1 89 ? -0.253 -12.928 9.654 1.00 70.62 89 PHE A CA 1
ATOM 746 C C . PHE A 1 89 ? 1.053 -13.652 10.014 1.00 70.62 89 PHE A C 1
ATOM 748 O O . PHE A 1 89 ? 1.965 -13.757 9.205 1.00 70.62 89 PHE A O 1
ATOM 755 N N . LEU A 1 90 ? 1.125 -14.202 11.228 1.00 71.62 90 LEU A N 1
ATOM 756 C CA . LEU A 1 90 ? 2.308 -14.885 11.764 1.00 71.62 90 LEU A CA 1
ATOM 757 C C . LEU A 1 90 ? 2.523 -16.302 11.207 1.00 71.62 90 LEU A C 1
ATOM 759 O O . LEU A 1 90 ? 3.538 -16.925 11.506 1.00 71.62 90 LEU A O 1
ATOM 763 N N . LYS A 1 91 ? 1.571 -16.844 10.438 1.00 69.50 91 LYS A N 1
ATOM 764 C CA . LYS A 1 91 ? 1.631 -18.219 9.916 1.00 69.50 91 LYS A CA 1
ATOM 765 C C . LYS A 1 91 ? 2.547 -18.392 8.707 1.00 69.50 91 LYS A C 1
ATOM 767 O O . LYS A 1 91 ? 2.705 -19.524 8.259 1.00 69.50 91 LYS A O 1
ATOM 772 N N . HIS A 1 92 ? 3.064 -17.321 8.119 1.00 62.75 92 HIS A N 1
ATOM 773 C CA . HIS A 1 92 ? 3.857 -17.386 6.891 1.00 62.75 92 HIS A CA 1
ATOM 774 C C . HIS A 1 92 ? 5.288 -16.928 7.191 1.00 62.75 92 HIS A C 1
ATOM 776 O O . HIS A 1 92 ? 5.504 -15.969 7.930 1.00 62.75 92 HIS A O 1
ATOM 782 N N . ASN A 1 93 ? 6.268 -17.674 6.677 1.00 55.72 93 ASN A N 1
ATOM 783 C CA . ASN A 1 93 ? 7.688 -17.449 6.942 1.00 55.72 93 ASN A CA 1
ATOM 784 C C . ASN A 1 93 ? 8.229 -16.357 6.003 1.00 55.72 93 ASN A C 1
ATOM 786 O O . ASN A 1 93 ? 8.098 -16.467 4.787 1.00 55.72 93 ASN A O 1
ATOM 790 N N . TYR A 1 94 ? 8.864 -15.331 6.571 1.00 60.41 94 TYR A N 1
ATOM 791 C CA . TYR A 1 94 ? 9.245 -14.061 5.926 1.00 60.41 94 TYR A CA 1
ATOM 792 C C . TYR A 1 94 ? 10.449 -14.130 4.967 1.00 60.41 94 TYR A C 1
ATOM 794 O O . TYR A 1 94 ? 11.171 -13.148 4.802 1.00 60.41 94 TYR A O 1
ATOM 802 N N . ASN A 1 95 ? 10.731 -15.277 4.355 1.00 57.53 95 ASN A N 1
ATOM 803 C CA . ASN A 1 95 ? 12.028 -15.471 3.701 1.00 57.53 95 ASN A CA 1
ATOM 804 C C . ASN A 1 95 ? 12.152 -14.761 2.351 1.00 57.53 95 ASN A C 1
ATOM 806 O O . ASN A 1 95 ? 13.262 -14.637 1.832 1.00 57.53 95 ASN A O 1
ATOM 810 N N . THR A 1 96 ? 11.046 -14.349 1.732 1.00 60.41 96 THR A N 1
ATOM 811 C CA . THR A 1 96 ? 11.081 -13.784 0.383 1.00 60.41 96 THR A CA 1
ATOM 812 C C . THR A 1 96 ? 9.950 -12.757 0.255 1.00 60.41 96 THR A C 1
ATOM 814 O O . THR A 1 96 ? 8.807 -13.094 0.553 1.00 60.41 96 THR A O 1
ATOM 817 N N . TYR A 1 97 ? 10.263 -11.507 -0.115 1.00 70.62 97 TYR A N 1
ATOM 818 C CA . TYR A 1 97 ? 9.294 -10.405 -0.257 1.00 70.62 97 TYR A CA 1
ATOM 819 C C . TYR A 1 97 ? 9.687 -9.423 -1.372 1.00 70.62 97 TYR A C 1
ATOM 821 O O . TYR A 1 97 ? 10.873 -9.150 -1.586 1.00 70.62 97 TYR A O 1
ATOM 829 N N . TYR A 1 98 ? 8.690 -8.873 -2.072 1.00 78.75 98 TYR A N 1
ATOM 830 C CA . TYR A 1 98 ? 8.866 -7.748 -2.995 1.00 78.75 98 TYR A CA 1
ATOM 831 C C . TYR A 1 98 ? 8.586 -6.439 -2.264 1.00 78.75 98 TYR A C 1
ATOM 833 O O . TYR A 1 98 ? 7.580 -6.301 -1.577 1.00 78.75 98 TYR A O 1
ATOM 841 N N . SER A 1 99 ? 9.462 -5.460 -2.450 1.00 86.19 99 SER A N 1
ATOM 842 C CA . SER A 1 99 ? 9.312 -4.119 -1.895 1.00 86.19 99 SER A CA 1
ATOM 843 C C . SER A 1 99 ? 9.381 -3.093 -3.012 1.00 86.19 99 SER A C 1
ATOM 845 O O . SER A 1 99 ? 10.347 -3.059 -3.782 1.00 86.19 99 SER A O 1
ATOM 847 N N . TYR A 1 100 ? 8.366 -2.242 -3.084 1.00 88.38 100 TYR A N 1
ATOM 848 C CA . TYR A 1 100 ? 8.323 -1.075 -3.945 1.00 88.38 100 TYR A CA 1
ATOM 849 C C . TYR A 1 100 ? 8.616 0.166 -3.122 1.00 88.38 100 TYR A C 1
ATOM 851 O O . TYR A 1 100 ? 8.049 0.374 -2.051 1.00 88.38 100 TYR A O 1
ATOM 859 N N . LYS A 1 101 ? 9.461 1.042 -3.653 1.00 90.75 101 LYS A N 1
ATOM 860 C CA . LYS A 1 101 ? 9.636 2.392 -3.129 1.00 9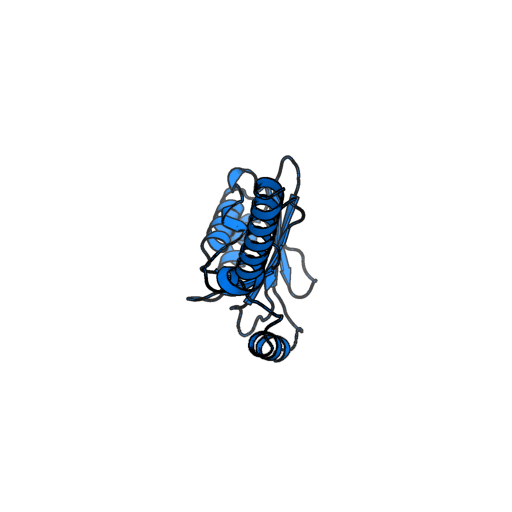0.75 101 LYS A CA 1
ATOM 861 C C . LYS A 1 101 ? 9.306 3.386 -4.233 1.00 90.75 101 LYS A C 1
ATOM 863 O O . LYS A 1 101 ? 9.945 3.384 -5.279 1.00 90.75 101 LYS A O 1
ATOM 868 N N . LEU A 1 102 ? 8.326 4.236 -3.986 1.00 91.94 102 LEU A N 1
ATOM 869 C CA . LEU A 1 102 ? 7.897 5.314 -4.864 1.00 91.94 102 LEU A CA 1
ATOM 870 C C . LEU A 1 102 ? 8.443 6.628 -4.311 1.00 91.94 102 LEU A C 1
ATOM 872 O O . LEU A 1 102 ? 8.266 6.932 -3.133 1.00 91.94 102 LEU A O 1
ATOM 876 N N . GLU A 1 103 ? 9.144 7.383 -5.142 1.00 93.19 103 GLU A N 1
ATOM 877 C CA . GLU A 1 103 ? 9.693 8.694 -4.805 1.00 93.19 103 GLU A CA 1
ATOM 878 C C . GLU A 1 103 ? 8.874 9.779 -5.485 1.00 93.19 103 GLU A C 1
ATOM 880 O O . GLU A 1 103 ? 8.787 9.805 -6.711 1.00 93.19 103 GLU A O 1
ATOM 885 N N . PHE A 1 104 ? 8.305 10.671 -4.683 1.00 91.69 104 PHE A N 1
ATOM 886 C CA . PHE A 1 104 ? 7.513 11.805 -5.137 1.00 91.69 104 PHE A CA 1
ATOM 887 C C . PHE A 1 104 ? 8.260 13.110 -4.878 1.00 91.69 104 PHE A C 1
ATOM 889 O O . PHE A 1 104 ? 9.045 13.173 -3.933 1.00 91.69 104 PHE A O 1
ATOM 896 N N . GLY A 1 105 ? 7.989 14.163 -5.647 1.00 86.12 105 GLY A N 1
ATOM 897 C CA . GLY A 1 105 ? 8.437 15.520 -5.345 1.00 86.12 105 GLY A CA 1
ATOM 898 C C . GLY A 1 105 ? 8.081 16.552 -6.419 1.00 86.12 105 GLY A C 1
ATOM 899 O O . GLY A 1 105 ? 7.645 16.174 -7.506 1.00 86.12 105 GLY A O 1
ATOM 900 N N . PRO A 1 106 ? 8.307 17.852 -6.136 1.00 86.62 106 PRO A N 1
ATOM 901 C CA . PRO A 1 106 ? 8.683 18.450 -4.840 1.00 86.62 106 PRO A CA 1
ATOM 902 C C . PRO A 1 106 ? 7.469 18.849 -3.950 1.00 86.62 106 PRO A C 1
ATOM 904 O O . PRO A 1 106 ? 6.422 19.191 -4.495 1.00 86.62 106 PRO A O 1
ATOM 907 N N . PRO A 1 107 ? 7.592 18.888 -2.594 1.00 85.19 107 PRO A N 1
ATOM 908 C CA . PRO A 1 107 ? 8.740 18.468 -1.779 1.00 85.19 107 PRO A CA 1
ATOM 909 C C . PRO A 1 107 ? 8.905 16.945 -1.769 1.00 85.19 107 PRO A C 1
ATOM 911 O O . PRO A 1 107 ? 7.928 16.213 -1.903 1.00 85.19 107 PRO A O 1
ATOM 914 N N . THR A 1 108 ? 10.142 16.467 -1.614 1.00 89.81 108 THR A N 1
ATOM 915 C CA . THR A 1 108 ? 10.429 15.036 -1.752 1.00 89.81 108 THR A CA 1
ATOM 916 C C . THR A 1 108 ? 9.885 14.216 -0.585 1.00 89.81 108 THR A C 1
ATOM 918 O O . THR A 1 108 ? 10.209 14.482 0.573 1.00 89.81 108 THR A O 1
ATOM 921 N N . TYR A 1 109 ? 9.114 13.175 -0.890 1.00 91.62 109 TYR A N 1
ATOM 922 C CA . TYR A 1 109 ? 8.689 12.158 0.072 1.00 91.62 109 TYR A CA 1
ATOM 923 C C . TYR A 1 109 ? 8.671 10.774 -0.577 1.00 91.62 109 TYR A C 1
ATOM 925 O O . TYR A 1 109 ? 8.681 10.638 -1.801 1.00 91.62 109 TYR A O 1
ATOM 933 N N . TYR A 1 110 ? 8.656 9.735 0.254 1.00 92.06 110 TYR A N 1
ATOM 934 C CA . TYR A 1 110 ? 8.705 8.355 -0.212 1.00 92.06 110 TYR A CA 1
ATOM 935 C C . TYR A 1 110 ? 7.515 7.570 0.291 1.00 92.06 110 TYR A C 1
ATOM 937 O O . TYR A 1 110 ? 7.141 7.707 1.453 1.00 92.06 110 TYR A O 1
ATOM 945 N N . VAL A 1 111 ? 6.987 6.707 -0.568 1.00 92.44 111 VAL A N 1
ATOM 946 C CA . VAL A 1 111 ? 6.012 5.681 -0.210 1.00 92.44 111 VAL A CA 1
ATOM 947 C C . VAL A 1 111 ? 6.660 4.321 -0.405 1.00 92.44 111 VAL A C 1
ATOM 949 O O . VAL A 1 111 ? 7.331 4.081 -1.404 1.00 92.44 111 VAL A O 1
ATOM 952 N N . HIS A 1 112 ? 6.469 3.443 0.561 1.00 91.31 112 HIS A N 1
ATOM 953 C CA . HIS A 1 112 ? 6.939 2.073 0.585 1.00 91.31 112 HIS A CA 1
ATOM 954 C C . HIS A 1 112 ? 5.728 1.154 0.521 1.00 91.31 112 HIS A C 1
ATOM 956 O O . HIS A 1 112 ? 4.768 1.359 1.264 1.00 91.31 112 HIS A O 1
ATOM 962 N N . ILE A 1 113 ? 5.762 0.180 -0.380 1.00 90.19 113 ILE A N 1
ATOM 963 C CA . ILE A 1 113 ? 4.747 -0.861 -0.499 1.00 90.19 113 ILE A CA 1
ATOM 964 C C . ILE A 1 113 ? 5.492 -2.181 -0.442 1.00 90.19 113 ILE A C 1
ATOM 966 O O . ILE A 1 113 ? 6.179 -2.552 -1.392 1.00 90.19 113 ILE A O 1
ATOM 970 N N . ASP A 1 114 ? 5.376 -2.858 0.685 1.00 86.19 114 ASP A N 1
ATOM 971 C CA . ASP A 1 114 ? 6.053 -4.116 0.936 1.00 86.19 114 ASP A CA 1
ATOM 972 C C . ASP A 1 114 ? 5.019 -5.231 0.876 1.00 86.19 114 ASP A C 1
ATOM 974 O O . ASP A 1 114 ? 4.056 -5.244 1.647 1.00 86.19 114 ASP A O 1
ATOM 978 N N . ASP A 1 115 ? 5.209 -6.168 -0.045 1.00 80.88 115 ASP A N 1
ATOM 979 C CA . ASP A 1 115 ? 4.562 -7.459 0.092 1.00 80.88 115 ASP A CA 1
ATOM 980 C C . ASP A 1 115 ? 5.082 -8.155 1.334 1.00 80.88 115 ASP A C 1
ATOM 982 O O . ASP A 1 115 ? 6.233 -8.008 1.744 1.00 80.88 115 ASP A O 1
ATOM 986 N N . ILE A 1 116 ? 4.205 -8.943 1.914 1.00 70.56 116 ILE A N 1
ATOM 987 C CA . ILE A 1 116 ? 4.465 -9.685 3.122 1.00 70.56 116 ILE A CA 1
ATOM 988 C C . ILE A 1 116 ? 4.701 -11.152 2.758 1.00 70.56 116 ILE A C 1
ATOM 990 O O . ILE A 1 116 ? 5.550 -11.777 3.393 1.00 70.56 116 ILE A O 1
ATOM 994 N N . TRP A 1 117 ? 4.031 -11.684 1.717 1.00 70.25 117 TRP A N 1
ATOM 995 C CA . TRP A 1 117 ? 4.083 -13.103 1.331 1.00 70.25 117 TRP A CA 1
ATOM 996 C C . TRP A 1 117 ? 4.080 -13.313 -0.187 1.00 70.25 117 TRP A C 1
ATOM 998 O O . TRP A 1 117 ? 3.036 -13.237 -0.834 1.00 70.25 117 TRP A O 1
ATOM 1008 N N . LEU A 1 118 ? 5.221 -13.709 -0.752 1.00 66.69 118 LEU A N 1
ATOM 1009 C CA . LEU A 1 118 ? 5.320 -13.960 -2.196 1.00 66.69 118 LEU A CA 1
ATOM 1010 C C . LEU A 1 118 ? 4.487 -15.129 -2.711 1.00 66.69 118 LEU A C 1
ATOM 1012 O O . LEU A 1 118 ? 4.073 -15.124 -3.868 1.00 66.69 118 LEU A O 1
ATOM 1016 N N . ASP A 1 119 ? 4.265 -16.148 -1.887 1.00 68.81 119 ASP A N 1
ATOM 1017 C CA . ASP A 1 119 ? 3.443 -17.304 -2.241 1.00 68.81 119 ASP A CA 1
ATOM 1018 C C . ASP A 1 119 ? 1.948 -16.949 -2.280 1.00 68.81 119 ASP A C 1
ATOM 1020 O O . ASP A 1 119 ? 1.163 -17.551 -3.023 1.00 68.81 119 ASP A O 1
ATOM 1024 N N . ASN A 1 120 ? 1.546 -15.925 -1.525 1.00 75.38 120 ASN A N 1
ATOM 1025 C CA . ASN A 1 120 ? 0.184 -15.425 -1.515 1.00 75.38 120 ASN A CA 1
ATOM 1026 C C . ASN A 1 120 ? 0.120 -13.899 -1.328 1.00 75.38 120 ASN A C 1
ATOM 1028 O O . ASN A 1 120 ? -0.288 -13.435 -0.254 1.00 75.38 120 ASN A O 1
ATOM 1032 N N . PRO A 1 121 ? 0.426 -13.127 -2.387 1.00 79.88 121 PRO A N 1
ATOM 1033 C CA . PRO A 1 121 ? 0.618 -11.680 -2.324 1.00 79.88 121 PRO A CA 1
ATOM 1034 C C . PRO A 1 121 ? -0.713 -10.932 -2.274 1.00 79.88 121 PRO A C 1
ATOM 1036 O O . PRO A 1 121 ? -1.130 -10.225 -3.188 1.00 79.88 121 PRO A O 1
ATOM 1039 N N . THR A 1 122 ? -1.441 -11.180 -1.198 1.00 86.88 122 THR A N 1
ATOM 1040 C CA . THR A 1 122 ? -2.764 -10.633 -0.890 1.00 86.88 122 THR A CA 1
ATOM 1041 C C . THR A 1 122 ? -2.695 -9.665 0.281 1.00 86.88 122 THR A C 1
ATOM 1043 O O . THR A 1 122 ? -3.710 -9.081 0.650 1.00 86.88 122 THR A O 1
ATOM 1046 N N . PHE A 1 123 ? -1.515 -9.497 0.877 1.00 87.50 123 PHE A N 1
ATOM 1047 C CA . PHE A 1 123 ? -1.280 -8.666 2.042 1.00 87.50 123 PHE A CA 1
ATOM 1048 C C . PHE A 1 123 ? -0.090 -7.768 1.766 1.00 87.50 123 PHE A C 1
ATOM 1050 O O . PHE A 1 123 ? 0.977 -8.251 1.409 1.00 87.50 123 PHE A O 1
ATOM 1057 N N . VAL A 1 124 ? -0.280 -6.469 1.951 1.00 89.69 124 VAL A N 1
ATOM 1058 C CA . VAL A 1 124 ? 0.763 -5.470 1.734 1.00 89.69 124 VAL A CA 1
ATOM 1059 C C . VAL A 1 124 ? 0.850 -4.549 2.938 1.00 89.69 124 VAL A C 1
ATOM 1061 O O . VAL A 1 124 ? -0.166 -4.176 3.532 1.00 89.69 124 VAL A O 1
ATOM 1064 N N . TYR A 1 125 ? 2.063 -4.174 3.310 1.00 90.00 125 TYR A N 1
ATOM 1065 C CA . TYR A 1 125 ? 2.295 -3.006 4.139 1.00 90.00 125 TYR A CA 1
ATOM 1066 C C . TYR A 1 125 ? 2.458 -1.796 3.225 1.00 90.00 125 TYR A C 1
ATOM 1068 O O . TYR A 1 125 ? 3.221 -1.849 2.264 1.00 90.00 125 TYR A O 1
ATOM 1076 N N . ILE A 1 126 ? 1.748 -0.708 3.518 1.00 93.19 126 ILE A N 1
ATOM 1077 C CA . ILE A 1 126 ? 1.916 0.563 2.815 1.00 93.19 126 ILE A CA 1
ATOM 1078 C C . ILE A 1 126 ? 2.276 1.621 3.842 1.00 93.19 126 ILE A C 1
ATOM 1080 O O . ILE A 1 126 ? 1.525 1.856 4.793 1.00 93.19 126 ILE A O 1
ATOM 1084 N N . GLY A 1 127 ? 3.420 2.264 3.640 1.00 92.25 127 GLY A N 1
ATOM 1085 C CA . GLY A 1 127 ? 3.912 3.321 4.507 1.00 92.25 127 GLY A CA 1
ATOM 1086 C C . GLY A 1 127 ? 4.495 4.496 3.733 1.00 92.25 127 GLY A C 1
ATOM 1087 O O . GLY A 1 127 ? 4.867 4.364 2.576 1.00 92.25 127 GLY A O 1
ATOM 1088 N N . SER A 1 128 ? 4.590 5.660 4.359 1.00 92.81 128 SER A N 1
ATOM 1089 C CA . SER A 1 128 ? 5.144 6.865 3.755 1.00 92.81 128 SER A CA 1
ATOM 1090 C C . SER A 1 128 ? 5.828 7.751 4.782 1.00 92.81 128 SER A C 1
ATOM 1092 O O . SER A 1 128 ? 5.458 7.778 5.955 1.00 92.81 128 SER A O 1
ATOM 1094 N N . SER A 1 129 ? 6.800 8.532 4.312 1.00 87.88 129 SER A N 1
ATOM 1095 C CA . SER A 1 129 ? 7.389 9.631 5.080 1.00 87.88 129 SER A CA 1
ATOM 1096 C C . SER A 1 129 ? 6.555 10.922 5.030 1.00 87.88 129 SER A C 1
ATOM 1098 O O . SER A 1 129 ? 6.913 11.896 5.690 1.00 87.88 129 SER A O 1
ATOM 1100 N N . LYS A 1 130 ? 5.474 10.974 4.233 1.00 89.94 130 LYS A N 1
ATOM 1101 C CA . LYS A 1 130 ? 4.576 12.137 4.124 1.00 89.94 130 LYS A CA 1
ATOM 1102 C C . LYS A 1 130 ? 3.777 12.321 5.419 1.00 89.94 130 LYS A C 1
ATOM 1104 O O . LYS A 1 130 ? 3.159 11.381 5.918 1.00 89.94 130 LYS A O 1
ATOM 1109 N N . LEU A 1 131 ? 3.753 13.546 5.948 1.00 87.75 131 LEU A N 1
ATOM 1110 C CA . LEU A 1 131 ? 2.980 13.875 7.148 1.00 87.75 131 LEU A CA 1
ATOM 1111 C C . LEU A 1 131 ? 1.485 13.588 6.927 1.00 87.75 131 LEU A C 1
ATOM 1113 O O . LEU A 1 131 ? 0.925 13.968 5.902 1.00 87.75 131 LEU A O 1
ATOM 1117 N N . GLY A 1 132 ? 0.850 12.932 7.901 1.00 86.75 132 GLY A N 1
ATOM 1118 C CA . GLY A 1 132 ? -0.575 12.585 7.855 1.00 86.75 132 GLY A CA 1
ATOM 1119 C C . GLY A 1 132 ? -0.916 11.344 7.025 1.00 86.75 132 GLY A C 1
ATOM 1120 O O . GLY A 1 132 ? -2.076 10.948 7.004 1.00 86.75 132 GLY A O 1
ATOM 1121 N N . PHE A 1 133 ? 0.065 10.700 6.381 1.00 90.94 133 PHE A N 1
ATOM 1122 C CA . PHE A 1 133 ? -0.178 9.485 5.607 1.00 90.94 133 PHE A CA 1
ATOM 1123 C C . PHE A 1 133 ? -0.580 8.306 6.505 1.00 90.94 133 PHE A C 1
ATOM 1125 O O . PHE A 1 133 ? 0.054 8.036 7.532 1.00 90.94 133 PHE A O 1
ATOM 1132 N N . ARG A 1 134 ? -1.620 7.569 6.100 1.00 90.69 134 ARG A N 1
ATOM 1133 C CA . ARG A 1 134 ? -2.134 6.409 6.842 1.00 90.69 134 ARG A CA 1
ATOM 1134 C C . ARG A 1 134 ? -1.296 5.156 6.580 1.00 90.69 134 ARG A C 1
ATOM 1136 O O . ARG A 1 134 ? -1.632 4.306 5.757 1.00 90.69 134 ARG A O 1
ATOM 1143 N N . ASN A 1 135 ? -0.203 5.040 7.327 1.00 92.06 135 ASN A N 1
ATOM 1144 C CA . ASN A 1 135 ? 0.626 3.836 7.352 1.00 92.06 135 ASN A CA 1
ATOM 1145 C C . ASN A 1 135 ? -0.164 2.639 7.896 1.00 92.06 135 ASN A C 1
ATOM 1147 O O . ASN A 1 135 ? -0.880 2.771 8.891 1.00 92.06 135 ASN A O 1
ATOM 1151 N N . GLY A 1 136 ? -0.001 1.460 7.301 1.00 91.69 136 GLY A N 1
ATOM 1152 C CA . GLY A 1 136 ? -0.652 0.267 7.829 1.00 91.69 136 GLY A CA 1
ATOM 1153 C C . GLY A 1 136 ? -0.534 -0.970 6.956 1.00 91.69 136 GLY A C 1
ATOM 1154 O O . GLY A 1 136 ? 0.090 -0.968 5.899 1.00 91.69 136 GLY A O 1
ATOM 1155 N N . TYR A 1 137 ? -1.166 -2.035 7.437 1.00 90.88 137 TYR A N 1
ATOM 1156 C CA . TYR A 1 137 ? -1.304 -3.294 6.722 1.00 90.88 137 TYR A CA 1
ATOM 1157 C C . TYR A 1 137 ? -2.648 -3.341 6.013 1.00 90.88 137 TYR A C 1
ATOM 1159 O O . TYR A 1 137 ? -3.670 -2.953 6.584 1.00 90.88 137 TYR A O 1
ATOM 1167 N N . TYR A 1 138 ? -2.652 -3.868 4.798 1.00 92.06 138 TYR A N 1
ATOM 1168 C CA . TYR A 1 138 ? -3.821 -3.917 3.939 1.00 92.06 138 TYR A CA 1
ATOM 1169 C C . TYR A 1 138 ? -3.960 -5.298 3.313 1.00 92.06 138 TYR A C 1
ATOM 1171 O O . TYR A 1 138 ? -2.971 -5.937 2.958 1.00 92.06 138 TYR A O 1
ATOM 1179 N N . LYS A 1 139 ? -5.204 -5.754 3.174 1.00 91.00 139 LYS A N 1
ATOM 1180 C CA . LYS A 1 139 ? -5.559 -6.951 2.415 1.00 91.00 139 LYS A CA 1
ATOM 1181 C C . LYS A 1 139 ? -6.110 -6.548 1.054 1.00 91.00 139 LYS A C 1
ATOM 1183 O O . LYS A 1 139 ? -7.038 -5.744 1.004 1.00 91.00 139 LYS A O 1
ATOM 1188 N N . ILE A 1 140 ? -5.621 -7.166 -0.010 1.00 92.12 140 ILE A N 1
ATOM 1189 C CA . ILE A 1 140 ? -6.211 -7.104 -1.348 1.00 92.12 140 ILE A CA 1
ATOM 1190 C C . ILE A 1 140 ? -7.442 -8.025 -1.365 1.00 92.12 140 ILE A C 1
ATOM 1192 O O . ILE A 1 140 ? -7.358 -9.201 -0.996 1.00 92.12 140 ILE A O 1
ATOM 1196 N N . ILE A 1 141 ? -8.617 -7.480 -1.687 1.00 89.31 141 ILE A N 1
ATOM 1197 C CA . ILE A 1 141 ? -9.904 -8.167 -1.464 1.00 89.31 141 ILE A CA 1
ATOM 1198 C C . ILE A 1 141 ? -10.279 -9.107 -2.619 1.00 89.31 141 ILE A C 1
ATOM 1200 O O . ILE A 1 141 ? -10.866 -10.160 -2.375 1.00 89.31 141 ILE A O 1
ATOM 1204 N N . ASP A 1 142 ? -9.960 -8.733 -3.852 1.00 85.69 142 ASP A N 1
ATOM 1205 C CA . ASP A 1 142 ? -10.484 -9.337 -5.087 1.00 85.69 142 ASP A CA 1
ATOM 1206 C C . ASP A 1 142 ? -9.398 -9.905 -6.011 1.00 85.69 142 ASP A C 1
ATOM 1208 O O . ASP A 1 142 ? -9.699 -10.481 -7.055 1.00 85.69 142 ASP A O 1
ATOM 1212 N N . SER A 1 143 ? -8.133 -9.742 -5.638 1.00 86.31 143 SER A N 1
ATOM 1213 C CA . SER A 1 143 ? -6.994 -10.012 -6.505 1.00 86.31 143 SER A CA 1
ATOM 1214 C C . SER A 1 143 ? -5.725 -10.289 -5.694 1.00 86.31 143 SER A C 1
ATOM 1216 O O . SER A 1 143 ? -5.757 -10.503 -4.479 1.00 86.31 143 SER A O 1
ATOM 1218 N N . LYS A 1 144 ? -4.601 -10.346 -6.403 1.00 89.56 144 LYS A N 1
ATOM 1219 C CA . LYS A 1 144 ? -3.248 -10.543 -5.891 1.00 89.56 144 LYS A CA 1
ATOM 1220 C C . LYS A 1 144 ? -2.348 -9.478 -6.504 1.00 89.56 144 LYS A C 1
ATOM 1222 O O . LYS A 1 144 ? -2.620 -9.023 -7.616 1.00 89.56 144 LYS A O 1
ATOM 1227 N N . LEU A 1 145 ? -1.287 -9.102 -5.801 1.00 89.06 145 LEU A N 1
ATOM 1228 C CA . LEU A 1 145 ? -0.284 -8.206 -6.357 1.00 89.06 145 LEU A CA 1
ATOM 1229 C C . LEU A 1 145 ? 0.472 -8.924 -7.486 1.00 89.06 145 LEU A 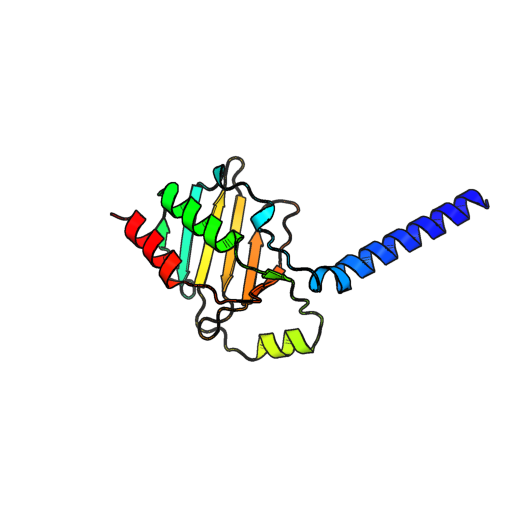C 1
ATOM 1231 O O . LEU A 1 145 ? 1.008 -10.015 -7.303 1.00 89.06 145 LEU A O 1
ATOM 1235 N N . ASP A 1 146 ? 0.478 -8.308 -8.662 1.00 89.88 146 ASP A N 1
ATOM 1236 C CA . ASP A 1 146 ? 1.095 -8.800 -9.886 1.00 89.88 146 ASP A CA 1
ATOM 1237 C C . ASP A 1 146 ? 2.489 -8.186 -10.028 1.00 89.88 146 ASP A C 1
ATOM 1239 O O . ASP A 1 146 ? 2.690 -7.117 -1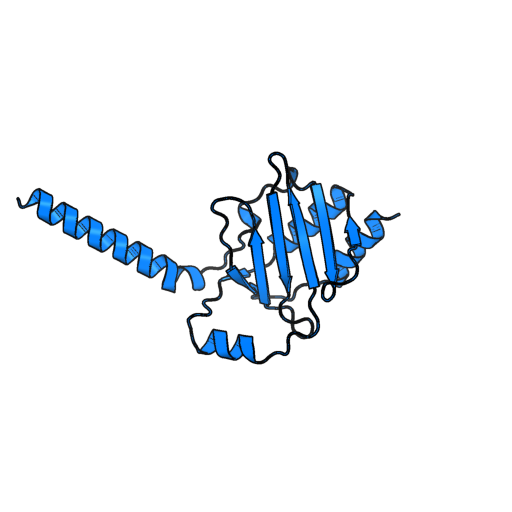0.612 1.00 89.88 146 ASP A O 1
ATOM 1243 N N . TYR A 1 147 ? 3.473 -8.868 -9.447 1.00 85.19 147 TYR A N 1
ATOM 1244 C CA . TYR A 1 147 ? 4.875 -8.467 -9.560 1.00 85.19 147 TYR A CA 1
ATOM 1245 C C . TYR A 1 147 ? 5.398 -8.556 -10.982 1.00 85.19 147 TYR A C 1
ATOM 1247 O O . TYR A 1 147 ? 6.326 -7.825 -11.316 1.00 85.19 147 TYR A O 1
ATOM 1255 N N . MET A 1 148 ? 4.847 -9.449 -11.806 1.00 86.38 148 MET A N 1
ATOM 1256 C CA . MET A 1 148 ? 5.320 -9.637 -13.172 1.00 86.38 148 MET A CA 1
ATOM 1257 C C . MET A 1 148 ? 5.007 -8.398 -13.997 1.00 86.38 148 MET A C 1
ATOM 1259 O O . MET A 1 148 ? 5.931 -7.821 -14.564 1.00 86.38 148 MET A O 1
ATOM 1263 N N . TYR A 1 149 ? 3.766 -7.911 -13.934 1.00 89.06 149 TYR A N 1
ATOM 1264 C CA . TYR A 1 149 ? 3.364 -6.667 -14.589 1.00 89.06 149 TYR A CA 1
ATOM 1265 C C . TYR A 1 149 ? 4.260 -5.481 -14.195 1.00 89.06 149 TYR A C 1
ATOM 1267 O O . TYR A 1 149 ? 4.769 -4.753 -15.051 1.00 89.06 149 TYR A O 1
ATOM 1275 N N . VAL A 1 150 ? 4.513 -5.292 -12.894 1.00 87.12 150 VAL A N 1
ATOM 1276 C CA . VAL A 1 150 ? 5.354 -4.172 -12.441 1.00 87.12 150 VAL A CA 1
ATOM 1277 C C . VAL A 1 150 ? 6.818 -4.358 -12.859 1.00 87.12 150 VAL A C 1
ATOM 1279 O O . VAL A 1 150 ? 7.465 -3.401 -13.290 1.00 87.12 150 VAL A O 1
ATOM 1282 N N . ASN A 1 151 ? 7.352 -5.579 -12.771 1.00 83.69 151 ASN A N 1
ATOM 1283 C CA . ASN A 1 151 ? 8.728 -5.881 -13.169 1.00 83.69 151 ASN A CA 1
ATOM 1284 C C . ASN A 1 151 ? 8.947 -5.704 -14.677 1.00 83.69 151 ASN A C 1
ATOM 1286 O O . ASN A 1 151 ? 10.007 -5.217 -15.075 1.00 83.69 151 ASN A O 1
ATOM 1290 N N . GLU A 1 152 ? 7.970 -6.065 -15.510 1.00 88.31 152 GLU A N 1
ATOM 1291 C CA . GLU A 1 152 ? 7.997 -5.846 -16.960 1.00 88.31 152 GLU A CA 1
ATOM 1292 C C . GLU A 1 152 ? 8.096 -4.356 -17.286 1.00 88.31 152 GLU A C 1
ATOM 1294 O O . GLU A 1 152 ? 9.046 -3.946 -17.954 1.00 88.31 152 GLU A O 1
ATOM 1299 N N . LEU A 1 153 ? 7.228 -3.521 -16.703 1.00 88.75 153 LEU A N 1
ATOM 1300 C CA . LEU A 1 153 ? 7.275 -2.066 -16.893 1.00 88.75 153 LEU A CA 1
ATOM 1301 C C . LEU A 1 153 ? 8.616 -1.456 -16.466 1.00 88.75 153 LEU A C 1
ATOM 1303 O O . LEU A 1 153 ? 9.138 -0.541 -17.111 1.00 88.75 153 LEU A O 1
ATOM 1307 N N . ILE A 1 154 ? 9.208 -1.956 -15.384 1.00 83.94 154 ILE A N 1
ATOM 1308 C CA . ILE A 1 154 ? 10.518 -1.481 -14.934 1.00 83.94 154 ILE A CA 1
ATOM 1309 C C . ILE A 1 154 ? 11.628 -1.945 -15.878 1.00 83.94 154 ILE A C 1
ATOM 1311 O O . ILE A 1 154 ? 12.546 -1.176 -16.161 1.00 83.94 154 ILE A O 1
ATOM 1315 N N . ASN A 1 155 ? 11.578 -3.175 -16.378 1.00 83.38 155 ASN A N 1
ATOM 1316 C CA . ASN A 1 155 ? 12.587 -3.672 -17.310 1.00 83.38 155 ASN A CA 1
ATOM 1317 C C . ASN A 1 155 ? 12.495 -2.996 -18.680 1.00 83.38 155 ASN A C 1
ATOM 1319 O O . ASN A 1 155 ? 13.537 -2.686 -19.257 1.00 83.38 155 ASN A O 1
ATOM 1323 N N . ASP A 1 156 ? 11.291 -2.684 -19.152 1.00 83.25 156 ASP A N 1
ATOM 1324 C CA . ASP A 1 156 ? 11.087 -1.926 -20.386 1.00 83.25 156 ASP A CA 1
ATOM 1325 C C . ASP A 1 156 ? 11.573 -0.481 -20.268 1.00 83.25 156 ASP A C 1
ATOM 1327 O O . ASP A 1 156 ? 12.041 0.083 -21.248 1.00 83.25 156 ASP A O 1
ATOM 1331 N N . SER A 1 157 ? 11.575 0.100 -19.062 1.00 77.50 157 SER A N 1
ATOM 1332 C CA . SER A 1 157 ? 12.127 1.446 -18.836 1.00 77.50 157 SER A CA 1
ATOM 1333 C C . SER A 1 157 ? 13.649 1.551 -19.011 1.00 77.50 157 SER A C 1
ATOM 1335 O O . SER A 1 157 ? 14.184 2.659 -19.006 1.00 77.50 157 SER A O 1
ATOM 1337 N N . LYS A 1 158 ? 14.355 0.414 -19.105 1.00 67.00 158 LYS A N 1
ATOM 1338 C CA . LYS A 1 158 ? 15.814 0.354 -19.290 1.00 67.00 158 LYS A CA 1
ATOM 1339 C C . LYS A 1 158 ? 16.246 0.329 -20.758 1.00 67.00 158 LYS A C 1
ATOM 1341 O O . LYS A 1 158 ? 17.446 0.442 -21.004 1.00 67.00 158 LYS A O 1
ATOM 1346 N N . LYS A 1 159 ? 15.318 0.077 -21.683 1.00 54.53 159 LYS A N 1
ATOM 1347 C CA . LYS A 1 159 ? 15.566 0.096 -23.131 1.00 54.53 159 LYS A CA 1
ATOM 1348 C C . LYS A 1 159 ? 15.411 1.516 -23.659 1.00 54.53 159 LYS A C 1
ATOM 1350 O O . LYS A 1 159 ? 16.195 1.858 -24.566 1.00 54.53 159 LYS A O 1
#

Secondary structure (DSSP, 8-state):
-HHHHHHHHHHHHHHHHHHHIIIIIGGGS---GGGGS-GGGEEEEEEEETTEEEEEE--HHHHHHHHHHHHTS-EEE--TTSHHHHHHHTTS--S--EEEEEEETTTTEEEEEEES-TTS--EEEEEESSTT---EEEEESS----HHHHHHHHHHTT-

Organism: NCBI:txid36842

Sequence (159 aa):
MKKIKCLFILLIFSILLVYFYENHIYYLIPYNPLDELDSDTLVTCYVRVNGDSKIKSHNPNNNALIFKYLRNLNLRPLNLNKKENRDKFLKHNYNTYYSYKLEFGPPTYYVHIDDIWLDNPTFVYIGSSKLGFRNGYYKIIDSKLDYMYVNELINDSKK

Radius of gyration: 19.07 Å; chains: 1; bounding box: 44×44×58 Å

Foldseek 3Di:
DVVVVVVVVVVVVVVVVVVCCVQPVQQVDFDDLLVPDDLVQWQKKWKDKQNDDTFIFRDSVLSSVLSVVSRPQRKGFDDCVPVVSVVVLVPADQRIKMKMWIWGDDVTKIWIWIQRDPVFQQKIFIDIPDPPRDTGIIGRDPDGDDPVSSVVSRVVSVD

pLDDT: mean 85.36, std 9.39, range [54.53, 96.38]